Protein AF-A0A2D6AN31-F1 (afdb_monomer_lite)

Foldseek 3Di:
DVVVVVVVVVVVVVVVVVVVVVVVVVVVVVVVVVVVVVVVLVVLVVVLVVLVVVLPPDDPPPDVVVVVVNVVSVVVSVVSVVVVVVVVVVVVVPPDPPDDDDD

pLDDT: mean 82.3, std 13.96,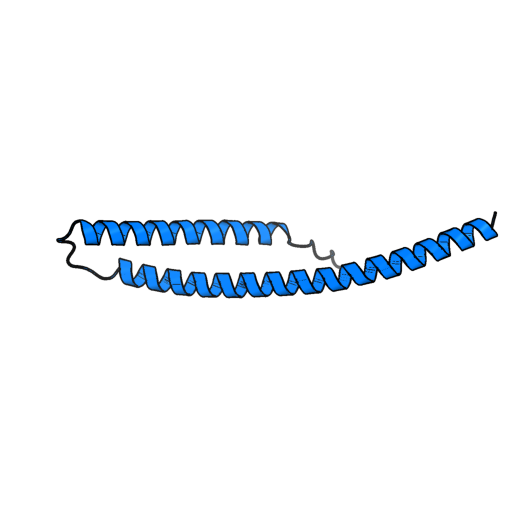 range [44.28, 96.5]

Radius of gyration: 26.11 Å; chains: 1; bounding box: 45×17×83 Å

Sequence (103 aa):
MSVMAIAIISVLIIFLIISAFYIVRFGTIIIQVQDAIEESLDLLDERYASMQRIIETPLFHDSPEIRKVLNDIRMTRDSIITIADSLTNVGDQIEIEDEPEEE

Secondary structure (DSSP, 8-state):
-HHHHHHHHHHHHHHHHHHHHHHHHHHHHHHHHHHHHHHHHHHHHHHHHHHHHHHHS-----SHHHHHHHHHHHHHHHHHHHHHHHHHHHHGGG-----PPP-

Structure (mmCIF, N/CA/C/O backbone):
data_AF-A0A2D6AN31-F1
#
_entry.id   AF-A0A2D6AN31-F1
#
loop_
_atom_site.group_PDB
_atom_site.id
_atom_site.type_symbol
_atom_site.label_atom_id
_atom_site.label_alt_id
_atom_site.label_comp_id
_atom_site.label_asym_id
_atom_site.label_entity_id
_atom_site.label_seq_id
_atom_site.pdbx_PDB_ins_code
_atom_site.Cartn_x
_atom_site.Cartn_y
_atom_site.Cartn_z
_atom_site.occupancy
_atom_s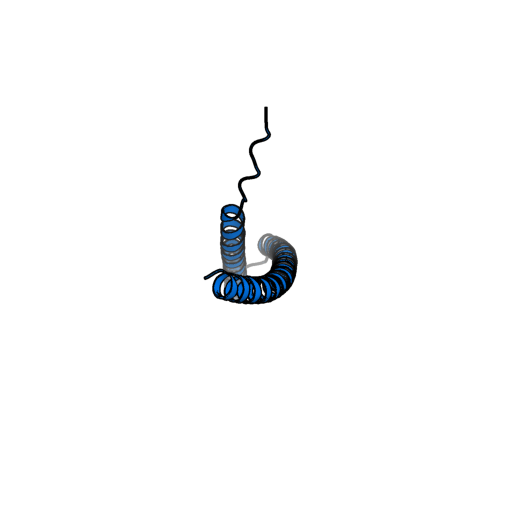ite.B_iso_or_equiv
_atom_site.auth_seq_id
_atom_site.auth_comp_id
_atom_site.auth_asym_id
_atom_site.auth_atom_id
_atom_site.pdbx_PDB_model_num
ATOM 1 N N . MET A 1 1 ? 22.261 10.134 -46.542 1.00 65.94 1 MET A N 1
ATOM 2 C CA . MET A 1 1 ? 21.067 10.528 -45.758 1.00 65.94 1 MET A CA 1
ATOM 3 C C . MET A 1 1 ? 20.242 9.318 -45.320 1.00 65.94 1 MET A C 1
ATOM 5 O O . MET A 1 1 ? 19.942 9.223 -44.141 1.00 65.94 1 MET A O 1
ATOM 9 N N . SER A 1 2 ? 19.976 8.343 -46.197 1.00 84.94 2 SER A N 1
ATOM 10 C CA . SER A 1 2 ? 19.265 7.094 -45.855 1.00 84.94 2 SER A CA 1
ATOM 11 C C . SER A 1 2 ? 19.949 6.229 -44.780 1.00 84.94 2 SER A C 1
ATOM 13 O O . SER A 1 2 ? 19.282 5.762 -43.866 1.00 84.94 2 SER A O 1
ATOM 15 N N . VAL A 1 3 ? 21.277 6.060 -44.827 1.00 90.19 3 VAL A N 1
ATOM 16 C CA . VAL A 1 3 ? 22.017 5.226 -43.849 1.00 90.19 3 VAL A CA 1
ATOM 17 C C . VAL A 1 3 ? 21.951 5.788 -42.420 1.00 90.19 3 VAL A C 1
ATOM 19 O O . VAL A 1 3 ? 21.784 5.026 -41.473 1.00 90.19 3 VAL A O 1
ATOM 22 N N . MET A 1 4 ? 22.015 7.115 -42.252 1.00 91.31 4 MET A N 1
ATOM 23 C CA . MET A 1 4 ? 21.834 7.743 -40.934 1.00 91.31 4 MET A CA 1
ATOM 24 C C . MET A 1 4 ? 20.416 7.538 -40.394 1.00 91.31 4 MET A C 1
ATOM 26 O O . MET A 1 4 ? 20.261 7.254 -39.212 1.00 91.31 4 MET A O 1
ATOM 30 N N . ALA A 1 5 ? 19.392 7.634 -41.249 1.00 92.12 5 ALA A N 1
ATOM 31 C CA . ALA A 1 5 ? 18.012 7.389 -40.833 1.00 92.12 5 ALA A CA 1
ATOM 32 C C . ALA A 1 5 ? 17.821 5.945 -40.333 1.00 92.12 5 ALA A C 1
ATOM 34 O O . ALA A 1 5 ? 17.216 5.739 -39.286 1.00 92.12 5 ALA A O 1
ATOM 35 N N . ILE A 1 6 ? 18.410 4.957 -41.018 1.00 93.19 6 ILE A N 1
ATOM 36 C CA . ILE A 1 6 ? 18.351 3.543 -40.609 1.00 93.19 6 ILE A CA 1
ATOM 37 C C . ILE A 1 6 ? 19.022 3.329 -39.243 1.00 93.19 6 ILE A C 1
ATOM 39 O O . ILE A 1 6 ? 18.469 2.630 -38.397 1.00 93.19 6 ILE A O 1
ATOM 43 N N . ALA A 1 7 ? 20.178 3.957 -39.002 1.00 93.94 7 ALA A N 1
ATOM 44 C CA . ALA A 1 7 ? 20.873 3.867 -37.717 1.00 93.94 7 ALA A CA 1
ATOM 45 C C . ALA A 1 7 ? 20.084 4.509 -36.559 1.00 93.94 7 ALA A C 1
ATOM 47 O O . ALA A 1 7 ? 20.104 4.005 -35.443 1.00 93.94 7 ALA A O 1
ATOM 48 N N . ILE A 1 8 ? 19.366 5.606 -36.810 1.00 95.38 8 ILE A N 1
ATOM 49 C CA . ILE A 1 8 ? 18.525 6.247 -35.788 1.00 95.38 8 ILE A CA 1
ATOM 50 C C . ILE A 1 8 ? 17.307 5.371 -35.467 1.00 95.38 8 ILE A C 1
ATOM 52 O O . ILE A 1 8 ? 16.985 5.167 -34.297 1.00 95.38 8 ILE A O 1
ATOM 56 N N . ILE A 1 9 ? 16.662 4.803 -36.492 1.00 95.56 9 ILE A N 1
ATOM 57 C CA . ILE A 1 9 ? 15.505 3.912 -36.324 1.00 95.56 9 ILE A CA 1
ATOM 58 C C . ILE A 1 9 ? 15.891 2.659 -35.529 1.00 95.56 9 ILE A C 1
ATOM 60 O O . ILE A 1 9 ? 15.152 2.261 -34.632 1.00 95.56 9 ILE A O 1
ATOM 64 N N . SER A 1 10 ? 17.053 2.055 -35.798 1.00 93.62 10 SER A N 1
ATOM 65 C CA . SER A 1 10 ? 17.488 0.866 -35.055 1.00 93.62 10 SER A CA 1
ATOM 66 C C . SER A 1 10 ? 17.723 1.156 -33.570 1.00 93.62 10 SER A C 1
ATOM 68 O O . SER A 1 10 ? 17.328 0.357 -32.722 1.00 93.62 10 SER A O 1
ATOM 70 N N . VAL A 1 11 ? 18.290 2.318 -33.234 1.00 95.88 11 VAL A N 1
ATOM 71 C CA . VAL A 1 11 ? 18.468 2.753 -31.839 1.00 95.88 11 VAL A CA 1
ATOM 72 C C . VAL A 1 11 ? 17.121 3.003 -31.155 1.00 95.88 11 VAL A C 1
ATOM 74 O O . VAL A 1 11 ? 16.925 2.564 -30.023 1.00 95.88 11 VAL A O 1
ATOM 77 N N . LEU A 1 12 ? 16.174 3.648 -31.842 1.00 96.06 12 LEU A N 1
ATOM 78 C CA . LEU A 1 12 ? 14.823 3.882 -31.320 1.00 96.06 12 LEU A CA 1
ATOM 79 C C . LEU A 1 12 ? 14.079 2.571 -31.036 1.00 96.06 12 LEU A C 1
ATOM 81 O O . LEU A 1 12 ? 13.420 2.466 -30.007 1.00 96.06 12 LEU A O 1
ATOM 85 N N . ILE A 1 13 ? 14.228 1.557 -31.895 1.00 96.50 13 ILE A N 1
ATOM 86 C CA . ILE A 1 13 ? 13.631 0.230 -31.679 1.00 96.50 13 ILE A CA 1
ATOM 87 C C . ILE A 1 13 ? 14.201 -0.424 -30.416 1.00 96.50 13 ILE A C 1
ATOM 89 O O . ILE A 1 13 ? 13.445 -0.956 -29.607 1.00 96.50 13 ILE A O 1
ATOM 93 N N . ILE A 1 14 ? 15.519 -0.354 -30.210 1.00 95.69 14 ILE A N 1
ATOM 94 C CA . ILE A 1 14 ? 16.153 -0.894 -28.998 1.00 95.69 14 ILE A CA 1
ATOM 95 C C . ILE A 1 14 ? 15.630 -0.167 -27.755 1.00 95.69 14 ILE A C 1
ATOM 97 O O . ILE A 1 14 ? 15.267 -0.810 -26.770 1.00 95.69 14 ILE A O 1
ATOM 101 N N . PHE A 1 15 ? 15.541 1.164 -27.806 1.00 96.44 15 PHE A N 1
ATOM 102 C CA . PHE A 1 15 ? 15.012 1.958 -26.699 1.00 96.44 15 PHE A CA 1
ATOM 103 C C . PHE A 1 15 ? 13.541 1.633 -26.405 1.00 96.44 15 PHE A C 1
ATOM 105 O O . PHE A 1 15 ? 13.152 1.530 -25.243 1.00 96.44 15 PHE A O 1
ATOM 112 N N . LEU A 1 16 ? 12.736 1.399 -27.444 1.00 95.81 16 LEU A N 1
ATOM 113 C CA . LEU A 1 16 ? 11.334 1.013 -27.315 1.00 95.81 16 LEU A CA 1
ATOM 114 C C . LEU A 1 16 ? 11.176 -0.361 -26.655 1.00 95.81 16 LEU A C 1
ATOM 116 O O . LEU A 1 16 ? 10.342 -0.504 -25.768 1.00 95.81 16 LEU A O 1
ATOM 120 N N . ILE A 1 17 ? 12.007 -1.344 -27.017 1.00 96.38 17 ILE A N 1
ATOM 121 C CA . ILE A 1 17 ? 12.003 -2.671 -26.377 1.00 96.38 17 ILE A CA 1
ATOM 122 C C . ILE A 1 17 ? 12.354 -2.555 -24.888 1.00 96.38 17 ILE A C 1
ATOM 124 O O . ILE A 1 17 ? 11.687 -3.159 -24.048 1.00 96.38 17 ILE A O 1
ATOM 128 N N . ILE A 1 18 ? 13.374 -1.757 -24.552 1.00 96.44 18 ILE A N 1
ATOM 129 C CA . ILE A 1 18 ? 13.764 -1.519 -23.156 1.00 96.44 18 ILE A CA 1
ATOM 130 C C . ILE A 1 18 ? 12.613 -0.854 -22.395 1.00 96.44 18 ILE A C 1
ATOM 132 O O . ILE A 1 18 ? 12.237 -1.326 -21.326 1.00 96.44 18 ILE A O 1
ATOM 136 N N . SER A 1 19 ? 12.018 0.202 -22.952 1.00 96.00 19 SER A N 1
ATOM 137 C CA . SER A 1 19 ? 10.885 0.902 -22.338 1.00 96.00 19 SER A CA 1
ATOM 138 C C . SER A 1 19 ? 9.695 -0.035 -22.105 1.00 96.00 19 SER A C 1
ATOM 140 O O . SER A 1 19 ? 9.188 -0.121 -20.988 1.00 96.00 19 SER A O 1
ATOM 142 N N . ALA A 1 20 ? 9.311 -0.819 -23.117 1.00 95.50 20 ALA A N 1
ATOM 143 C CA . ALA A 1 20 ? 8.220 -1.785 -23.018 1.00 95.50 20 ALA A CA 1
ATOM 144 C C . ALA A 1 20 ? 8.460 -2.819 -21.905 1.00 95.50 20 ALA A C 1
ATOM 146 O O . ALA A 1 20 ? 7.546 -3.127 -21.141 1.00 95.50 20 ALA A O 1
ATOM 147 N N . PHE A 1 21 ? 9.697 -3.306 -21.755 1.00 96.00 21 PHE A N 1
ATOM 148 C CA . PHE A 1 21 ? 10.059 -4.215 -20.666 1.00 96.00 21 PHE A CA 1
ATOM 149 C C . PHE A 1 21 ? 9.836 -3.588 -19.280 1.00 96.00 21 PHE A C 1
ATOM 151 O O . PHE A 1 21 ? 9.281 -4.233 -18.387 1.00 96.00 21 PHE A O 1
ATOM 158 N N . TYR A 1 22 ? 10.233 -2.327 -19.094 1.00 95.88 22 TYR A N 1
ATOM 159 C CA . TYR A 1 22 ? 10.016 -1.622 -17.830 1.00 95.88 22 TYR A CA 1
ATOM 160 C C . TYR A 1 22 ? 8.539 -1.334 -17.564 1.00 95.88 22 TYR A C 1
ATOM 162 O O . TYR A 1 22 ? 8.115 -1.472 -16.419 1.00 95.88 22 TYR A O 1
ATOM 170 N N . ILE A 1 23 ? 7.753 -0.997 -18.590 1.00 95.44 23 ILE A N 1
ATOM 171 C CA . ILE A 1 23 ? 6.311 -0.740 -18.456 1.00 95.44 23 ILE A CA 1
ATOM 172 C C . ILE A 1 23 ? 5.586 -1.983 -17.946 1.00 95.44 23 ILE A C 1
ATOM 174 O O . ILE A 1 23 ? 4.852 -1.895 -16.967 1.00 95.44 23 ILE A O 1
ATOM 178 N N . VAL A 1 24 ? 5.830 -3.152 -18.548 1.00 95.62 24 VAL A N 1
ATOM 179 C CA . VAL A 1 24 ? 5.192 -4.404 -18.105 1.00 95.62 24 VAL A CA 1
ATOM 180 C C . VAL A 1 24 ? 5.564 -4.714 -16.658 1.00 95.62 24 VAL A C 1
ATOM 182 O O . VAL A 1 24 ? 4.697 -5.019 -15.839 1.00 95.62 24 VAL A O 1
ATOM 185 N N . ARG A 1 25 ? 6.850 -4.576 -16.315 1.00 94.19 25 ARG A N 1
ATOM 186 C CA . ARG A 1 25 ? 7.324 -4.803 -14.948 1.00 94.19 25 ARG A CA 1
ATOM 187 C C . ARG A 1 25 ? 6.674 -3.839 -13.954 1.00 94.19 25 ARG A C 1
ATOM 189 O O . ARG A 1 25 ? 6.296 -4.257 -12.865 1.00 94.19 25 ARG A O 1
ATOM 196 N N . PHE A 1 26 ? 6.563 -2.566 -14.316 1.00 95.00 26 PHE A N 1
ATOM 197 C CA . PHE A 1 26 ? 5.946 -1.544 -13.481 1.00 95.00 26 PHE A CA 1
ATOM 198 C C . PHE A 1 26 ? 4.444 -1.792 -13.304 1.00 95.00 26 PHE A C 1
ATOM 200 O O . PHE A 1 26 ? 3.962 -1.737 -12.178 1.00 95.00 26 PHE A O 1
ATOM 207 N N . GLY A 1 27 ? 3.736 -2.176 -14.370 1.00 94.81 27 GLY A N 1
ATOM 208 C CA . GLY A 1 27 ? 2.321 -2.545 -14.306 1.00 94.81 27 GLY A CA 1
ATOM 209 C C . GLY A 1 27 ? 2.061 -3.709 -13.350 1.00 94.81 27 GLY A C 1
ATOM 210 O O . GLY A 1 27 ? 1.165 -3.631 -12.519 1.00 94.81 27 GLY A O 1
ATOM 211 N N . THR A 1 28 ? 2.899 -4.752 -13.374 1.00 94.25 28 THR A N 1
ATOM 212 C CA . THR A 1 28 ? 2.778 -5.865 -12.412 1.00 94.25 28 THR A CA 1
ATOM 213 C C . THR A 1 28 ? 2.988 -5.412 -10.964 1.00 94.25 28 THR A C 1
ATOM 215 O O . THR A 1 28 ? 2.297 -5.888 -10.071 1.00 94.25 28 THR A O 1
ATOM 218 N N . ILE A 1 29 ? 3.924 -4.490 -10.718 1.00 94.25 29 ILE A N 1
ATOM 219 C CA . ILE A 1 29 ? 4.163 -3.942 -9.374 1.00 94.25 29 ILE A CA 1
ATOM 220 C C . ILE A 1 29 ? 2.967 -3.108 -8.908 1.00 94.25 29 ILE A C 1
ATOM 222 O O . ILE A 1 29 ? 2.577 -3.229 -7.753 1.00 94.25 29 ILE A O 1
ATOM 226 N N . ILE A 1 30 ? 2.377 -2.292 -9.787 1.00 92.81 30 ILE A N 1
ATOM 227 C CA . ILE A 1 30 ? 1.180 -1.509 -9.452 1.00 92.81 30 ILE A CA 1
ATOM 228 C C . ILE A 1 30 ? 0.043 -2.430 -9.021 1.00 92.81 30 ILE A C 1
ATOM 230 O O . ILE A 1 30 ? -0.529 -2.195 -7.965 1.00 92.81 30 ILE A O 1
ATOM 234 N N . ILE A 1 31 ? -0.232 -3.490 -9.787 1.00 92.25 31 ILE A N 1
ATOM 235 C CA . ILE A 1 31 ? -1.295 -4.449 -9.453 1.00 92.25 31 ILE A CA 1
ATOM 236 C C . ILE A 1 31 ? -1.034 -5.077 -8.076 1.00 92.25 31 ILE A C 1
ATOM 238 O O . ILE A 1 31 ? -1.912 -5.084 -7.228 1.00 92.25 31 ILE A O 1
ATOM 242 N N . GLN A 1 32 ? 0.201 -5.504 -7.793 1.00 93.19 32 GLN A N 1
ATOM 243 C CA . GLN A 1 32 ? 0.545 -6.061 -6.476 1.00 93.19 32 GLN A CA 1
ATOM 244 C C . GLN A 1 32 ? 0.356 -5.062 -5.327 1.00 93.19 32 GLN A C 1
ATOM 246 O O . GLN A 1 32 ? -0.014 -5.448 -4.221 1.00 93.19 32 GLN A O 1
ATOM 251 N N . VAL A 1 33 ? 0.655 -3.784 -5.565 1.00 89.31 33 VAL A N 1
ATOM 252 C CA . VAL A 1 33 ? 0.434 -2.724 -4.575 1.00 89.31 33 VAL A CA 1
ATOM 253 C C . VAL A 1 33 ? -1.060 -2.470 -4.387 1.00 89.31 33 VAL A C 1
ATOM 255 O O . VAL A 1 33 ? -1.486 -2.295 -3.250 1.00 89.31 33 VAL A O 1
ATOM 258 N N . GLN A 1 34 ? -1.842 -2.479 -5.466 1.00 88.44 34 GLN A N 1
ATOM 259 C CA . GLN A 1 34 ? -3.295 -2.344 -5.418 1.00 88.44 34 GLN A CA 1
ATOM 260 C C . GLN A 1 34 ? -3.923 -3.466 -4.583 1.00 88.44 34 GLN A C 1
ATOM 262 O O . GLN A 1 34 ? -4.630 -3.160 -3.627 1.00 88.44 34 GLN A O 1
ATOM 267 N N . ASP A 1 35 ? -3.578 -4.726 -4.859 1.00 90.06 35 ASP A N 1
ATOM 268 C CA . ASP A 1 35 ? -4.078 -5.886 -4.109 1.00 90.06 35 ASP A CA 1
ATOM 269 C C . ASP A 1 35 ? -3.740 -5.778 -2.608 1.00 90.06 35 ASP A C 1
ATOM 271 O O . ASP A 1 35 ? -4.574 -6.030 -1.741 1.00 90.06 35 ASP A O 1
ATOM 275 N N . ALA A 1 36 ? -2.515 -5.351 -2.277 1.00 88.69 36 ALA A N 1
ATOM 276 C CA . ALA A 1 36 ? -2.090 -5.178 -0.887 1.00 88.69 36 ALA A CA 1
ATOM 277 C C . ALA A 1 36 ? -2.831 -4.031 -0.172 1.00 88.69 36 ALA A C 1
ATOM 279 O O . ALA A 1 36 ? -3.052 -4.094 1.043 1.00 88.69 36 ALA A O 1
ATOM 280 N N . ILE A 1 37 ? -3.190 -2.969 -0.901 1.00 87.56 37 ILE A N 1
ATOM 281 C CA . ILE A 1 37 ? -4.011 -1.875 -0.374 1.00 87.56 37 ILE A CA 1
ATOM 282 C C . ILE A 1 37 ? -5.438 -2.369 -0.128 1.00 87.56 37 ILE A C 1
ATOM 284 O O . ILE A 1 37 ? -5.973 -2.091 0.941 1.00 87.56 37 ILE A O 1
ATOM 288 N N . GLU A 1 38 ? -6.022 -3.126 -1.057 1.00 85.44 38 GLU A N 1
ATOM 289 C CA . GLU A 1 38 ? -7.366 -3.699 -0.921 1.00 85.44 38 GLU A CA 1
ATOM 290 C C . GLU A 1 38 ? -7.461 -4.625 0.301 1.00 85.44 38 GLU A C 1
ATOM 292 O O . GLU A 1 38 ? -8.290 -4.393 1.178 1.00 85.44 38 GLU A O 1
ATOM 297 N N . GLU A 1 39 ? -6.522 -5.566 0.462 1.00 90.19 39 GLU A N 1
ATOM 298 C CA . GLU A 1 39 ? -6.461 -6.433 1.652 1.00 90.19 39 GLU A CA 1
ATOM 299 C C . GLU A 1 39 ? -6.322 -5.6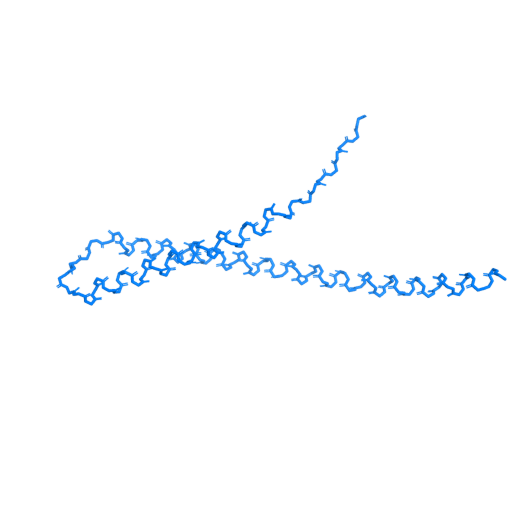19 2.953 1.00 90.19 39 GLU A C 1
ATOM 301 O O . GLU A 1 39 ? -6.898 -5.953 3.994 1.00 90.19 39 GLU A O 1
ATOM 306 N N . SER A 1 40 ? -5.565 -4.518 2.907 1.00 85.62 40 SER A N 1
ATOM 307 C CA . SER A 1 40 ? -5.401 -3.636 4.063 1.00 85.62 40 SER A CA 1
ATOM 308 C C . SER A 1 40 ? -6.690 -2.887 4.404 1.00 85.62 40 SER A C 1
ATOM 310 O O . SER A 1 40 ? -6.973 -2.713 5.590 1.00 85.62 40 SER A O 1
ATOM 312 N N . LEU A 1 41 ? -7.456 -2.448 3.401 1.00 85.62 41 LEU A N 1
ATOM 313 C CA . LEU A 1 41 ? -8.753 -1.789 3.579 1.00 85.62 41 LEU A CA 1
ATOM 314 C C . LEU A 1 41 ? -9.808 -2.770 4.112 1.00 85.62 41 LEU A C 1
ATOM 316 O O . LEU A 1 41 ? -10.499 -2.437 5.072 1.00 85.62 41 LEU A O 1
ATOM 320 N N . ASP A 1 42 ? -9.848 -4.004 3.612 1.00 87.94 42 ASP A N 1
ATOM 321 C CA . ASP A 1 42 ? -10.736 -5.052 4.135 1.00 87.94 42 ASP A CA 1
ATOM 322 C C . ASP A 1 42 ? -10.468 -5.337 5.622 1.00 87.94 42 ASP A C 1
ATOM 324 O O . ASP A 1 42 ? -11.380 -5.399 6.457 1.00 87.94 42 ASP A O 1
ATOM 328 N N . LEU A 1 43 ? -9.188 -5.468 5.991 1.00 88.69 43 LEU A N 1
ATOM 329 C CA . LEU A 1 43 ? -8.793 -5.646 7.388 1.00 88.69 43 LEU A CA 1
ATOM 330 C C . LEU A 1 43 ? -9.190 -4.429 8.235 1.00 88.69 43 LEU A C 1
ATOM 332 O O . LEU A 1 43 ? -9.593 -4.571 9.394 1.00 88.69 43 LEU A O 1
ATOM 336 N N . LEU A 1 44 ? -9.056 -3.228 7.678 1.00 85.81 44 LEU A N 1
ATOM 337 C CA . LEU A 1 44 ? -9.399 -1.978 8.339 1.00 85.81 44 LEU A CA 1
ATOM 338 C C . LEU A 1 44 ? -10.890 -1.913 8.680 1.00 85.81 44 LEU A C 1
ATOM 340 O O . LEU A 1 44 ? -11.235 -1.575 9.817 1.00 85.81 44 LEU A O 1
ATOM 344 N N . ASP A 1 45 ? -11.748 -2.322 7.749 1.00 86.31 45 ASP A N 1
ATOM 345 C CA . ASP A 1 45 ? -13.196 -2.404 7.932 1.00 86.31 45 ASP A CA 1
ATOM 346 C C . ASP A 1 45 ? -13.581 -3.423 9.014 1.00 86.31 45 ASP A C 1
ATOM 348 O O . ASP A 1 45 ? -14.421 -3.140 9.880 1.00 86.31 45 ASP A O 1
ATOM 352 N N . GLU A 1 46 ? -12.910 -4.579 9.067 1.00 89.94 46 GLU A N 1
ATOM 353 C CA . GLU A 1 46 ? -13.119 -5.557 10.141 1.00 89.94 46 GLU A CA 1
ATOM 354 C C . GLU A 1 46 ? -12.778 -4.957 11.518 1.00 89.94 46 GLU A C 1
ATOM 356 O O . GLU A 1 46 ? -13.533 -5.091 12.496 1.00 89.94 46 GLU A O 1
ATOM 361 N N . ARG A 1 47 ? -11.637 -4.260 11.618 1.00 85.44 47 ARG A N 1
ATOM 362 C CA . ARG A 1 47 ? -11.209 -3.606 12.865 1.00 85.44 47 ARG A CA 1
ATOM 363 C C . ARG A 1 47 ? -12.137 -2.466 13.247 1.00 85.44 47 ARG A C 1
ATOM 365 O O . ARG A 1 47 ? -12.466 -2.346 14.430 1.00 85.44 47 ARG A O 1
ATOM 372 N N . TYR A 1 48 ? -12.607 -1.688 12.279 1.00 86.38 48 TYR A N 1
ATOM 373 C CA . TYR A 1 48 ? -13.625 -0.667 12.482 1.00 86.38 48 TYR A CA 1
ATOM 374 C C . TYR A 1 48 ? -14.896 -1.269 13.094 1.00 86.38 48 TYR A C 1
ATOM 376 O O . TYR A 1 48 ? -15.331 -0.836 14.165 1.00 86.38 48 TYR A O 1
ATOM 384 N N . ALA A 1 49 ? -15.437 -2.331 12.491 1.00 87.69 49 ALA A N 1
ATOM 385 C CA . ALA A 1 49 ? -16.631 -3.011 12.985 1.00 87.69 49 ALA A CA 1
ATOM 386 C C . ALA A 1 49 ? -16.424 -3.605 14.389 1.00 87.69 49 ALA A C 1
ATOM 388 O O . ALA A 1 49 ? -17.324 -3.591 15.234 1.00 87.69 49 ALA A O 1
ATOM 389 N N . SER A 1 50 ? -15.227 -4.123 14.678 1.00 88.19 50 SER A N 1
ATOM 390 C CA . SER A 1 50 ? -14.870 -4.588 16.021 1.00 88.19 50 SER A CA 1
ATOM 391 C C . SER A 1 50 ? -14.852 -3.448 17.042 1.00 88.19 50 SER A C 1
ATOM 393 O O . SER A 1 50 ? -15.406 -3.599 18.131 1.00 88.19 50 SER A O 1
ATOM 395 N N . MET A 1 51 ? -14.235 -2.310 16.716 1.00 85.25 51 MET A N 1
ATOM 396 C CA . MET A 1 51 ? -14.187 -1.148 17.609 1.00 85.25 51 MET A CA 1
ATOM 397 C C . MET A 1 51 ? -15.579 -0.567 17.852 1.00 85.25 51 MET A C 1
ATOM 399 O O . MET A 1 51 ? -15.908 -0.243 18.992 1.00 85.25 51 MET A O 1
ATOM 403 N N . GLN A 1 52 ? -16.413 -0.489 16.814 1.00 85.50 52 GLN A N 1
ATOM 404 C CA . GLN A 1 52 ? -17.781 0.006 16.925 1.00 85.50 52 GLN A CA 1
ATOM 405 C C . GLN A 1 52 ? -18.602 -0.837 17.914 1.00 85.50 52 GLN A C 1
ATOM 407 O O . GLN A 1 52 ? -19.204 -0.282 18.833 1.00 85.50 52 GLN A O 1
ATOM 412 N N . ARG A 1 53 ? -18.523 -2.174 17.827 1.00 86.75 53 ARG A N 1
ATOM 413 C CA . ARG A 1 53 ? -19.175 -3.089 18.786 1.00 86.75 53 ARG A CA 1
ATOM 414 C C . ARG A 1 53 ? -18.714 -2.874 20.231 1.00 86.75 53 ARG A C 1
ATOM 416 O O . ARG A 1 53 ? -19.523 -2.927 21.158 1.00 86.75 53 ARG A O 1
ATOM 423 N N . ILE A 1 54 ? -17.420 -2.627 20.439 1.00 83.62 54 ILE A N 1
ATOM 424 C CA . ILE A 1 54 ? -16.863 -2.364 21.776 1.00 83.62 54 ILE A CA 1
ATOM 425 C C . ILE A 1 54 ? -17.382 -1.030 22.323 1.00 83.62 54 ILE A C 1
ATOM 427 O O . ILE A 1 54 ? -17.757 -0.959 23.490 1.00 83.62 54 ILE A O 1
ATOM 431 N N . ILE A 1 55 ? -17.439 0.013 21.489 1.00 79.81 55 ILE A N 1
ATOM 432 C CA . ILE A 1 55 ? -17.934 1.337 21.890 1.00 79.81 55 ILE A CA 1
ATOM 433 C C . ILE A 1 55 ? -19.427 1.301 22.245 1.00 79.81 55 ILE A C 1
ATOM 435 O O . ILE A 1 55 ? -19.848 2.007 23.161 1.00 79.81 55 ILE A O 1
ATOM 439 N N . GLU A 1 56 ? -20.219 0.504 21.528 1.00 80.88 56 GLU A N 1
ATOM 440 C CA . GLU A 1 56 ? -21.661 0.345 21.761 1.00 80.88 56 GLU A CA 1
ATOM 441 C C . GLU A 1 56 ? -21.988 -0.509 22.991 1.00 80.88 56 GLU A C 1
ATOM 443 O O . GLU A 1 56 ? -23.106 -0.452 23.508 1.00 80.88 56 GLU A O 1
ATOM 448 N N . THR A 1 57 ? -21.023 -1.285 23.489 1.00 82.12 57 THR A N 1
ATOM 449 C CA . THR A 1 57 ? -21.217 -2.101 24.687 1.00 82.12 57 THR A CA 1
ATOM 450 C C . THR A 1 57 ? -21.334 -1.188 25.916 1.00 82.12 57 THR A C 1
ATOM 452 O O . THR A 1 57 ? -20.400 -0.433 26.204 1.00 82.12 57 THR A O 1
ATOM 455 N N . PRO A 1 58 ? -22.443 -1.250 26.682 1.00 71.88 58 PRO A N 1
ATOM 456 C CA . PRO A 1 58 ? -22.614 -0.435 27.878 1.00 71.88 58 PRO A CA 1
ATOM 457 C C . PRO A 1 58 ? -21.638 -0.906 28.962 1.00 71.88 58 PRO A C 1
ATOM 459 O O . PRO A 1 58 ? -21.866 -1.898 29.653 1.00 71.88 58 PRO A 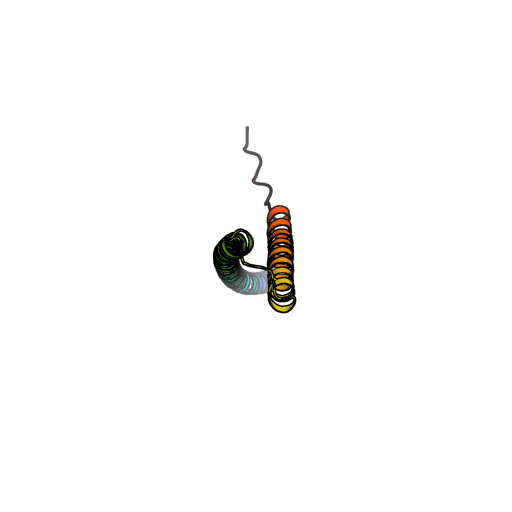O 1
ATOM 462 N N . LEU A 1 59 ? -20.518 -0.200 29.091 1.00 70.56 59 LEU A N 1
ATOM 463 C CA . LEU A 1 59 ? -19.550 -0.402 30.163 1.00 70.56 59 LEU A CA 1
ATOM 464 C C . LEU A 1 59 ? -19.983 0.400 31.396 1.00 70.56 59 LEU A C 1
ATOM 466 O O . LEU A 1 59 ? -20.498 1.509 31.287 1.00 70.56 59 LEU A O 1
ATOM 470 N N . PHE A 1 60 ? -19.732 -0.122 32.594 1.00 65.06 60 PHE A N 1
ATOM 471 C CA . PHE A 1 60 ? -19.856 0.676 33.815 1.00 65.06 60 PHE A CA 1
ATOM 472 C C . PHE A 1 60 ? -18.712 1.704 33.845 1.00 65.06 60 PHE A C 1
ATOM 474 O O . PHE A 1 60 ? -17.581 1.404 34.223 1.00 65.06 60 PHE A O 1
ATOM 481 N N . HIS A 1 61 ? -18.990 2.916 33.358 1.00 63.31 61 HIS A N 1
ATOM 482 C CA . HIS A 1 61 ? -18.018 3.997 33.142 1.00 63.31 61 HIS A CA 1
ATOM 483 C C . HIS A 1 61 ? -17.667 4.781 34.420 1.00 63.31 61 HIS A C 1
ATOM 485 O O . HIS A 1 61 ? -17.565 6.017 34.378 1.00 63.31 61 HIS A O 1
ATOM 491 N N . ASP A 1 62 ? -17.511 4.086 35.546 1.00 67.50 62 ASP A N 1
ATOM 492 C CA . ASP A 1 62 ? -17.262 4.717 36.849 1.00 67.50 62 ASP A CA 1
ATOM 493 C C . ASP A 1 62 ? -15.812 5.200 37.000 1.00 67.50 62 ASP A C 1
ATOM 495 O O . ASP A 1 62 ? -15.533 6.086 37.805 1.00 67.50 62 ASP A O 1
ATOM 499 N N . SER A 1 63 ? -14.891 4.687 36.177 1.00 78.38 63 SER A N 1
ATOM 500 C CA . SER A 1 63 ? -13.484 5.096 36.171 1.00 78.38 63 SER A CA 1
ATOM 501 C C . SER A 1 63 ? -13.177 6.094 35.031 1.00 78.38 63 SER A C 1
ATOM 503 O O . SER A 1 63 ? -13.550 5.854 33.873 1.00 78.38 63 SER A O 1
ATOM 505 N N . PRO A 1 64 ? -12.485 7.219 35.314 1.00 80.44 64 PRO A N 1
ATOM 506 C CA . PRO A 1 64 ? -12.042 8.168 34.288 1.00 80.44 64 PRO A CA 1
ATOM 507 C C . PRO A 1 64 ? -11.030 7.559 33.303 1.00 80.44 64 PRO A C 1
ATOM 509 O O . PRO A 1 64 ? -10.977 7.973 32.146 1.00 80.44 64 PRO A O 1
ATOM 512 N N . GLU A 1 65 ? -10.269 6.545 33.716 1.00 82.06 65 GLU A N 1
ATOM 513 C CA . GLU A 1 65 ? -9.328 5.807 32.869 1.00 82.06 65 GLU A CA 1
ATOM 514 C C . GLU A 1 65 ? -10.062 5.040 31.762 1.00 82.06 65 GLU A C 1
ATOM 516 O O . GLU A 1 65 ? -9.661 5.111 30.601 1.00 82.06 65 GLU A O 1
ATOM 521 N N . ILE A 1 66 ? -11.183 4.383 32.087 1.00 81.38 66 ILE A N 1
ATOM 522 C CA . ILE A 1 66 ? -12.014 3.671 31.101 1.00 81.38 66 ILE A CA 1
ATOM 523 C C . ILE A 1 66 ? -12.586 4.652 30.069 1.00 81.38 66 ILE A C 1
ATOM 525 O O . ILE A 1 66 ? -12.600 4.364 28.872 1.00 81.38 66 ILE A O 1
ATOM 529 N N . ARG A 1 67 ? -13.015 5.845 30.506 1.00 81.31 67 ARG A N 1
ATOM 530 C CA . ARG A 1 67 ? -13.506 6.893 29.593 1.00 81.31 67 ARG A CA 1
ATOM 531 C C . ARG A 1 67 ? -12.415 7.403 28.659 1.00 81.31 67 ARG A C 1
ATOM 533 O O . ARG A 1 67 ? -12.697 7.653 27.490 1.00 81.31 67 ARG A O 1
ATOM 540 N N . LYS A 1 68 ? -11.185 7.547 29.161 1.00 84.69 68 LYS A N 1
ATOM 541 C CA . LYS A 1 68 ? -10.036 7.960 28.351 1.00 84.69 68 LYS A CA 1
ATOM 542 C C . LYS A 1 68 ? -9.735 6.932 27.261 1.00 84.69 68 LYS A C 1
ATOM 544 O O . LYS A 1 68 ? -9.679 7.302 26.097 1.00 84.69 68 LYS A O 1
ATOM 549 N N . VAL A 1 69 ? -9.661 5.650 27.621 1.00 84.75 69 VAL A N 1
ATOM 550 C CA . VAL A 1 69 ? -9.439 4.560 26.655 1.00 84.75 69 VAL A CA 1
ATOM 551 C C . VAL A 1 69 ? -10.550 4.516 25.603 1.00 84.75 69 VAL A C 1
ATOM 553 O O . VAL A 1 69 ? -10.267 4.386 24.416 1.00 84.75 69 VAL A O 1
ATOM 556 N N . LEU A 1 70 ? -11.814 4.687 26.003 1.00 83.69 70 LEU A N 1
ATOM 557 C CA . LEU A 1 70 ? -12.931 4.740 25.057 1.00 83.69 70 LEU A CA 1
ATOM 558 C C . LEU A 1 70 ? -12.794 5.905 24.062 1.00 83.69 70 LEU A C 1
ATOM 560 O O . LEU A 1 70 ? -13.128 5.758 22.887 1.00 83.69 70 LEU A O 1
ATOM 564 N N . ASN A 1 71 ? -12.306 7.056 24.527 1.00 86.94 71 ASN A N 1
ATOM 565 C CA . ASN A 1 71 ? -12.062 8.206 23.666 1.00 86.94 71 ASN A CA 1
ATOM 566 C C . ASN A 1 71 ? -10.894 7.958 22.701 1.00 86.94 71 ASN A C 1
ATOM 568 O O . ASN A 1 71 ? -11.022 8.240 21.514 1.00 86.94 71 ASN A O 1
ATOM 572 N N . ASP A 1 72 ? -9.803 7.356 23.177 1.00 86.75 72 ASP A N 1
ATOM 573 C CA . ASP A 1 72 ? -8.648 7.003 22.343 1.00 86.75 72 ASP A CA 1
ATOM 574 C C . ASP A 1 72 ? -9.048 6.012 21.227 1.00 86.75 72 ASP A C 1
ATOM 576 O O . ASP A 1 72 ? -8.638 6.162 20.072 1.00 86.75 72 ASP A O 1
ATOM 580 N N . ILE A 1 73 ? -9.930 5.047 21.529 1.00 86.50 73 ILE A N 1
ATOM 581 C CA . ILE A 1 73 ? -10.494 4.117 20.532 1.00 86.50 73 ILE A CA 1
ATOM 582 C C . ILE A 1 73 ? -11.341 4.869 19.493 1.00 86.50 73 ILE A C 1
ATOM 584 O O . ILE A 1 73 ? -11.205 4.614 18.297 1.00 86.50 73 ILE A O 1
ATOM 588 N N . ARG A 1 74 ? -12.182 5.825 19.915 1.00 85.88 74 ARG A N 1
ATOM 589 C CA . ARG A 1 74 ? -12.975 6.658 18.988 1.00 85.88 74 ARG A CA 1
ATOM 590 C C . ARG A 1 74 ? -12.083 7.476 18.057 1.00 85.88 74 ARG A C 1
ATOM 592 O O . ARG A 1 74 ? -12.294 7.451 16.852 1.00 85.88 74 ARG A O 1
ATOM 599 N N . MET A 1 75 ? -11.052 8.125 18.596 1.00 88.94 75 MET A N 1
ATOM 600 C CA . MET A 1 75 ? -10.103 8.909 17.797 1.00 88.94 75 MET A CA 1
ATOM 601 C C . MET A 1 75 ? -9.339 8.044 16.790 1.00 88.94 75 MET A C 1
ATOM 603 O O . MET A 1 75 ? -9.112 8.462 15.654 1.00 88.94 75 MET A O 1
ATOM 607 N N . THR A 1 76 ? -8.967 6.825 17.186 1.00 86.25 76 THR A N 1
ATOM 608 C CA . THR A 1 76 ? -8.304 5.865 16.294 1.00 86.25 76 THR A CA 1
ATOM 609 C C . THR A 1 76 ? -9.229 5.466 15.146 1.00 86.25 76 THR A C 1
ATOM 611 O O . THR A 1 76 ? -8.832 5.529 13.986 1.00 86.25 76 THR A O 1
ATOM 614 N N . ARG A 1 77 ? -10.487 5.129 15.453 1.00 85.12 77 ARG A N 1
ATOM 615 C CA . ARG A 1 77 ? -11.521 4.818 14.460 1.00 85.12 77 ARG A CA 1
ATOM 616 C C . ARG A 1 77 ? -11.751 5.972 13.473 1.00 85.12 77 ARG A C 1
ATOM 618 O O . ARG A 1 77 ? -11.838 5.733 12.275 1.00 85.12 77 ARG A O 1
ATOM 625 N N . ASP A 1 78 ? -11.826 7.208 13.955 1.00 87.31 78 ASP A N 1
ATOM 626 C CA . ASP A 1 78 ? -12.075 8.376 13.098 1.00 87.31 78 ASP A CA 1
ATOM 627 C C . ASP A 1 78 ? -10.866 8.684 12.188 1.00 87.31 78 ASP A C 1
ATOM 629 O O . ASP A 1 78 ? -11.021 9.042 11.019 1.00 87.31 78 ASP A O 1
ATOM 633 N N . SER A 1 79 ? -9.645 8.466 12.693 1.00 87.25 79 SER A N 1
ATOM 634 C CA . SER A 1 79 ? -8.414 8.577 11.893 1.00 87.25 79 SER A CA 1
ATOM 635 C C . SER A 1 79 ? -8.367 7.527 10.781 1.00 87.25 79 SER A C 1
ATOM 637 O O . SER A 1 79 ? -7.940 7.817 9.669 1.00 87.25 79 SER A O 1
ATOM 639 N N . ILE A 1 80 ? -8.844 6.318 11.078 1.00 84.75 80 ILE A N 1
ATOM 640 C CA . ILE A 1 80 ? -8.954 5.213 10.127 1.00 84.75 80 ILE A CA 1
ATOM 641 C C . ILE A 1 80 ? -9.906 5.559 8.971 1.00 84.75 80 ILE A C 1
ATOM 643 O O . ILE A 1 80 ? -9.522 5.389 7.817 1.00 84.75 80 ILE A O 1
ATOM 647 N N . ILE A 1 81 ? -11.085 6.121 9.266 1.00 83.44 81 ILE A N 1
ATOM 648 C CA . ILE A 1 81 ? -12.028 6.592 8.234 1.00 83.44 81 ILE A CA 1
ATOM 649 C C . ILE A 1 81 ? -11.368 7.648 7.345 1.00 83.44 81 ILE A C 1
ATOM 651 O O . ILE A 1 81 ? -11.437 7.571 6.126 1.00 83.44 81 ILE A O 1
ATOM 655 N N . THR A 1 82 ? -10.655 8.599 7.951 1.00 86.88 82 THR A N 1
ATOM 656 C CA . THR A 1 82 ? -9.983 9.672 7.201 1.00 86.88 82 THR A CA 1
ATOM 657 C C . THR A 1 82 ? -8.941 9.122 6.216 1.00 86.88 82 THR A C 1
ATOM 659 O O . THR A 1 82 ? -8.779 9.648 5.114 1.00 86.88 82 THR A O 1
ATOM 662 N N . ILE A 1 83 ? -8.218 8.064 6.604 1.00 84.12 83 ILE A N 1
ATOM 663 C CA . ILE A 1 83 ? -7.242 7.389 5.737 1.00 84.12 83 ILE A CA 1
ATOM 664 C C . ILE A 1 83 ? -7.956 6.657 4.599 1.00 84.12 83 ILE A C 1
ATOM 666 O O . ILE A 1 83 ? -7.538 6.806 3.452 1.00 84.12 83 ILE A O 1
ATOM 670 N N . ALA A 1 84 ? -9.029 5.921 4.898 1.00 80.19 84 ALA A N 1
ATOM 671 C CA . ALA A 1 84 ? -9.830 5.235 3.887 1.00 80.19 84 ALA A CA 1
ATOM 672 C C . ALA A 1 84 ? -10.386 6.227 2.851 1.00 80.19 84 ALA A C 1
ATOM 674 O O . ALA A 1 84 ? -10.133 6.067 1.661 1.00 80.19 84 ALA A O 1
ATOM 675 N N . ASP A 1 85 ? -11.006 7.324 3.299 1.00 82.88 85 ASP A N 1
ATOM 676 C CA . ASP A 1 85 ? -11.528 8.381 2.422 1.00 82.88 85 ASP A CA 1
ATOM 677 C C . ASP A 1 85 ? -10.433 9.001 1.542 1.00 82.88 85 ASP A C 1
ATOM 679 O O . ASP A 1 85 ? -10.669 9.336 0.380 1.00 82.88 85 ASP A O 1
ATOM 683 N N . SER A 1 86 ? -9.222 9.167 2.083 1.00 83.50 86 SER A N 1
ATOM 684 C CA . SER A 1 86 ? -8.088 9.716 1.332 1.00 83.50 86 SER A CA 1
ATOM 685 C C . SER A 1 86 ? -7.575 8.746 0.266 1.00 83.50 86 SER A C 1
ATOM 687 O O . SER A 1 86 ? -7.153 9.191 -0.796 1.00 83.50 86 SER A O 1
ATOM 689 N N . LEU A 1 87 ? -7.600 7.438 0.532 1.00 78.00 87 LEU A N 1
ATOM 690 C CA . LEU A 1 87 ? -7.174 6.409 -0.419 1.00 78.00 87 LEU A CA 1
ATOM 691 C C . LEU A 1 87 ? -8.221 6.192 -1.519 1.00 78.00 87 LEU A C 1
ATOM 693 O O . LEU A 1 87 ? -7.859 6.140 -2.692 1.00 78.00 87 LEU A O 1
ATOM 697 N N . THR A 1 88 ? -9.508 6.161 -1.166 1.00 77.44 88 THR A N 1
ATOM 698 C CA . THR A 1 88 ? -10.607 5.992 -2.128 1.00 77.44 88 THR A CA 1
ATOM 699 C C . THR A 1 88 ? -10.751 7.201 -3.056 1.00 77.44 88 THR A C 1
ATOM 701 O O . THR A 1 88 ? -10.830 7.029 -4.267 1.00 77.44 88 THR A O 1
ATOM 704 N N . ASN A 1 89 ? -10.665 8.436 -2.539 1.00 75.81 89 ASN A N 1
ATOM 705 C CA . ASN A 1 89 ? -10.714 9.644 -3.385 1.00 75.81 89 ASN A CA 1
ATOM 706 C C . ASN A 1 89 ? -9.525 9.775 -4.353 1.00 75.81 89 ASN A C 1
ATOM 708 O O . ASN A 1 89 ? -9.602 10.521 -5.332 1.00 75.81 89 ASN A O 1
ATOM 712 N N . VAL A 1 90 ? -8.401 9.112 -4.067 1.00 66.88 90 VAL A N 1
ATOM 713 C CA . VAL A 1 90 ? -7.279 9.017 -5.012 1.00 66.88 90 VAL A CA 1
ATOM 714 C C . VAL A 1 90 ? -7.594 8.009 -6.120 1.00 66.88 90 VAL A C 1
ATOM 716 O O . VAL A 1 90 ? -7.174 8.237 -7.249 1.00 66.88 90 V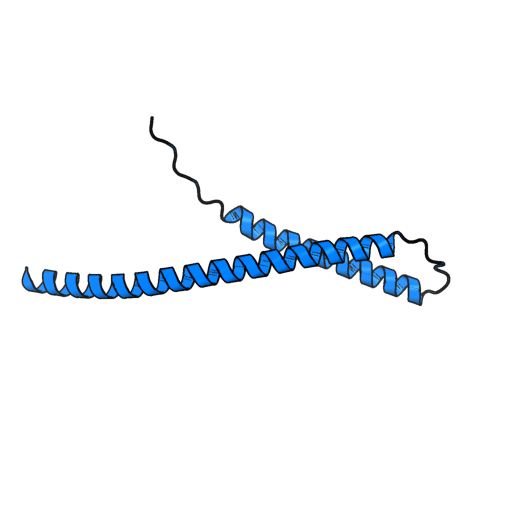AL A O 1
ATOM 719 N N . GLY A 1 91 ? -8.351 6.946 -5.827 1.00 57.94 91 GLY A N 1
ATOM 720 C CA . GLY A 1 91 ? -8.807 5.955 -6.807 1.00 57.94 91 GLY A CA 1
ATOM 721 C C . GLY A 1 91 ? -9.813 6.510 -7.822 1.00 57.94 91 GLY A C 1
ATOM 722 O O . GLY A 1 91 ? -9.618 6.322 -9.019 1.00 57.94 91 GLY A O 1
ATOM 723 N N . 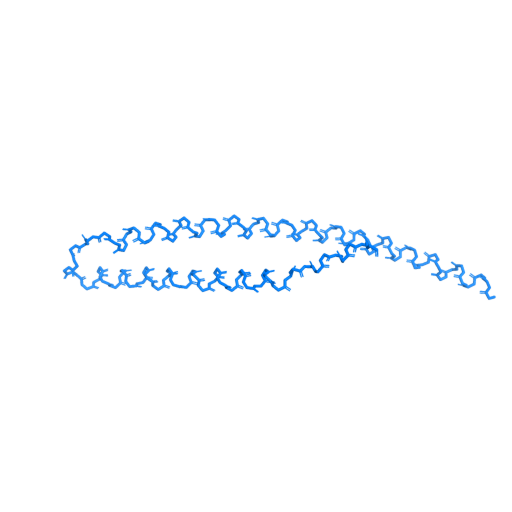ASP A 1 92 ? -10.815 7.272 -7.371 1.00 56.84 92 ASP A N 1
ATOM 724 C CA . ASP A 1 92 ? -11.878 7.822 -8.241 1.00 56.84 92 ASP A CA 1
ATOM 725 C C . ASP A 1 92 ? -11.377 8.873 -9.252 1.00 56.84 92 ASP A C 1
ATOM 727 O O . ASP A 1 92 ? -12.021 9.144 -10.261 1.00 56.84 92 ASP A O 1
ATOM 731 N N . GLN A 1 93 ? -10.200 9.468 -9.033 1.00 53.81 93 GLN A N 1
ATOM 732 C CA . GLN A 1 93 ? -9.578 10.384 -10.002 1.00 53.81 93 GLN A CA 1
ATOM 733 C C . GLN A 1 93 ? -8.858 9.656 -11.155 1.00 53.81 93 GLN A C 1
ATOM 735 O O . GLN A 1 93 ? -8.290 10.316 -12.027 1.00 53.81 93 GLN A O 1
ATOM 740 N N . ILE A 1 94 ? -8.857 8.317 -11.157 1.00 53.06 94 ILE A N 1
ATOM 741 C CA . ILE A 1 94 ? -8.181 7.451 -12.138 1.00 53.06 94 ILE A CA 1
ATOM 742 C C . ILE A 1 94 ? -9.210 6.598 -12.913 1.00 53.06 94 ILE A C 1
ATOM 744 O O . ILE A 1 94 ? -8.868 5.546 -13.449 1.00 53.06 94 ILE A O 1
ATOM 748 N N . GLU A 1 95 ? -10.473 7.030 -13.022 1.00 46.69 95 GLU A N 1
ATOM 749 C CA . GLU A 1 95 ? -11.362 6.486 -14.057 1.00 46.69 95 GLU A CA 1
ATOM 750 C C . GLU A 1 95 ? -10.820 6.900 -15.434 1.00 46.69 95 GLU A C 1
ATOM 752 O O . GLU A 1 95 ? -10.851 8.065 -15.836 1.00 46.69 95 GLU A O 1
ATOM 757 N N . ILE A 1 96 ? -10.239 5.923 -16.130 1.00 52.19 96 ILE A N 1
ATOM 758 C CA . ILE A 1 96 ? -9.895 6.003 -17.544 1.00 52.19 96 ILE A CA 1
ATOM 759 C C . ILE A 1 96 ? -11.221 6.153 -18.291 1.00 52.19 96 ILE A C 1
ATOM 761 O O . ILE A 1 96 ? -12.099 5.305 -18.171 1.00 52.19 96 ILE A O 1
ATOM 765 N N . GLU A 1 97 ? -11.361 7.254 -19.024 1.00 44.28 97 GLU A N 1
ATOM 766 C CA . GLU A 1 97 ? -12.440 7.492 -19.978 1.00 44.28 97 GLU A CA 1
ATOM 767 C C . GLU A 1 97 ? -12.404 6.370 -21.030 1.00 44.28 97 GLU A C 1
ATOM 769 O O . GLU A 1 97 ? -11.590 6.399 -21.956 1.00 44.28 97 GLU A O 1
ATOM 774 N N . ASP A 1 98 ? -13.218 5.332 -20.821 1.00 49.06 98 ASP A N 1
ATOM 775 C CA . ASP A 1 98 ? -13.447 4.275 -21.801 1.00 49.06 98 ASP A CA 1
ATOM 776 C C . ASP A 1 98 ? -14.011 4.902 -23.090 1.00 49.06 98 ASP A C 1
ATOM 778 O O . ASP A 1 98 ? -14.909 5.746 -23.068 1.00 49.06 98 ASP A O 1
ATOM 782 N N . GLU A 1 99 ? -13.410 4.498 -24.210 1.00 49.31 99 GLU A N 1
ATOM 783 C CA . GLU A 1 99 ? -13.702 4.881 -25.597 1.00 49.31 99 GLU A CA 1
ATOM 784 C C . GLU A 1 99 ? -15.206 5.087 -25.885 1.00 49.31 99 GLU A C 1
ATOM 786 O O . GLU A 1 99 ? -16.008 4.199 -25.584 1.00 49.31 99 GLU A O 1
ATOM 791 N N . PRO A 1 100 ? -15.624 6.184 -26.552 1.00 49.75 100 PRO A N 1
ATOM 792 C CA . PRO A 1 100 ? -16.957 6.227 -27.133 1.00 49.75 100 PRO A CA 1
ATOM 793 C C . PRO A 1 100 ? -17.047 5.220 -28.289 1.00 49.75 100 PRO A C 1
ATOM 795 O O . PRO A 1 100 ? -16.327 5.337 -29.283 1.00 49.75 100 PRO A O 1
ATOM 798 N N . GLU A 1 101 ? -17.946 4.245 -28.129 1.00 53.94 101 GLU A N 1
ATOM 799 C CA . GLU A 1 101 ? -18.381 3.296 -29.157 1.00 53.94 101 GLU A CA 1
ATOM 800 C C . GLU A 1 101 ? -18.720 4.015 -30.478 1.00 53.94 101 GLU A C 1
ATOM 802 O O . GLU A 1 101 ? -19.410 5.038 -30.498 1.00 53.94 101 GLU A O 1
ATOM 807 N N . GLU A 1 102 ? -18.216 3.461 -31.585 1.00 49.34 102 GLU A N 1
ATOM 808 C CA . GLU A 1 102 ? -18.554 3.850 -32.956 1.00 49.34 102 GLU A CA 1
ATOM 809 C C . GLU A 1 102 ? -20.047 3.587 -33.255 1.00 49.34 102 GLU A C 1
ATOM 811 O O . GLU A 1 102 ? -20.505 2.449 -33.149 1.00 49.34 102 GLU A O 1
ATOM 816 N N . GLU A 1 103 ? -20.770 4.608 -33.734 1.00 48.56 103 GLU A N 1
ATOM 817 C CA . GLU A 1 103 ? -21.940 4.460 -34.626 1.00 48.56 103 GLU A CA 1
ATOM 818 C C . GLU A 1 103 ? -21.760 5.289 -35.906 1.00 48.56 103 GLU A C 1
ATOM 820 O O . GLU A 1 103 ? -21.360 6.476 -35.812 1.00 48.56 103 GLU A O 1
#